Protein AF-A0A7S0M7L4-F1 (afdb_monomer)

InterPro domains:
  IPR027417 P-loop containing nucleoside triphosphate hydrolase [G3DSA:3.40.50.300] (78-126)
  IPR027417 P-loop containing nucleoside triphosphate hydrolase [SSF52540] (80-126)
  IPR036640 ABC transporter type 1, transmembrane domain superfamily [G3DSA:1.20.1560.10] (18-77)
  IPR036640 ABC transporter type 1, transmembrane domain superfamily [SSF90123] (4-76)
  IPR039421 Type 1 protein exporter [PTHR24222] (5-126)

Foldseek 3Di:
DDCAQVNQQVVQPADPVPRGGDDNVNSVVVVVVVVVVVVVVVVCVVVVVVVVVVVVVVVVVVCVVPDDDPDDPPDPPDDDDDDDQQKDWDFQDWDDDPVCNVDIPDGTDTDTDGRPDDDDDDDDDD

Solvent-accessible surface area (backbone atoms only — not comparable to full-atom values): 8087 Å² total; per-residue (Å²): 134,88,89,55,62,69,53,36,42,77,70,57,38,67,30,86,90,78,75,41,60,42,48,75,65,56,46,53,49,52,51,52,52,52,51,52,51,55,52,52,59,64,67,44,52,65,58,55,52,53,52,52,52,50,54,60,59,47,46,61,55,51,52,61,74,69,50,81,63,96,73,59,93,80,58,79,86,59,87,79,80,85,84,79,82,60,64,46,76,45,71,63,40,66,42,49,52,85,94,43,66,85,53,69,77,35,85,53,45,68,48,79,41,57,51,97,63,86,84,85,90,82,77,77,95,126

pLDDT: mean 91.27, std 6.32, range [47.81, 97.12]

Sequence (126 aa):
KGRFGSWLIIEGVQNPTTGKAYTGGDVVMVFFAVVMASFQVGQVSPAIMAFNRGRVSARRILEVVRRPPLIDARDPDGARPGAARGDVEVRGVRFAYPARAEDVVLDGLDLDVPAGRTLALVGSSG

Radius of gyration: 38.22 Å; Cα contacts (8 Å, |Δi|>4): 77; chains: 1; bounding box: 64×38×94 Å

Nearest PDB structures (foldseek):
  6ujt-assembly1_A  TM=9.003E-01  e=2.063E-04  Mus musculus
  6ujw-assembly1_A  TM=8.999E-01  e=3.089E-04  Mus musculus
  7y48-assembly1_B  TM=6.191E-01  e=2.034E-03  Homo sapiens
  4ayw-assembly1_A-2  TM=6.476E-01  e=2.454E-02  Homo sapiens
  7y49-assembly1_A  TM=6.077E-01  e=1.532E-02  Homo sapiens

Structure (mmCIF, N/CA/C/O backbone):
data_AF-A0A7S0M7L4-F1
#
_entry.id   AF-A0A7S0M7L4-F1
#
loop_
_atom_site.group_PDB
_atom_site.id
_atom_site.type_symbol
_atom_site.label_atom_id
_atom_site.label_alt_id
_atom_site.label_comp_id
_atom_site.label_asym_id
_atom_site.label_entity_id
_atom_site.label_seq_id
_atom_site.pdbx_PDB_ins_code
_atom_site.Cartn_x
_atom_site.Cartn_y
_atom_site.Cartn_z
_atom_site.occupancy
_atom_site.B_iso_or_equiv
_atom_site.auth_seq_id
_atom_site.auth_comp_id
_atom_site.auth_asym_id
_atom_site.auth_atom_id
_atom_site.pdbx_PDB_model_num
ATOM 1 N N . LYS A 1 1 ? 21.313 -14.199 -53.549 1.00 47.81 1 LYS A N 1
ATOM 2 C CA . LYS A 1 1 ? 22.753 -13.944 -53.282 1.00 47.81 1 LYS A CA 1
ATOM 3 C C . LYS A 1 1 ? 22.871 -12.548 -52.680 1.00 47.81 1 LYS A C 1
ATOM 5 O O . LYS A 1 1 ? 22.359 -11.621 -53.291 1.00 47.81 1 LYS A O 1
ATOM 10 N N . GLY A 1 2 ? 23.408 -12.420 -51.464 1.00 63.59 2 GLY A N 1
ATOM 11 C CA . GLY A 1 2 ? 23.437 -11.146 -50.732 1.00 63.59 2 GLY A CA 1
ATOM 12 C C . GLY A 1 2 ? 24.384 -10.132 -51.376 1.00 63.59 2 GLY A C 1
ATOM 13 O O . GLY A 1 2 ? 25.510 -10.478 -51.715 1.00 63.59 2 GLY A O 1
ATOM 14 N N . ARG A 1 3 ? 23.905 -8.901 -51.561 1.00 82.31 3 ARG A N 1
ATOM 15 C CA . ARG A 1 3 ? 24.633 -7.759 -52.130 1.00 82.31 3 ARG A CA 1
ATOM 16 C C . ARG A 1 3 ? 25.192 -6.899 -50.992 1.00 82.31 3 ARG A C 1
ATOM 18 O O . ARG A 1 3 ? 24.572 -5.914 -50.609 1.00 82.31 3 ARG A O 1
ATOM 25 N N . PHE A 1 4 ? 26.314 -7.310 -50.400 1.00 82.31 4 PHE A N 1
ATOM 26 C CA . PHE A 1 4 ? 26.909 -6.652 -49.226 1.00 82.31 4 PHE A CA 1
ATOM 27 C C . PHE A 1 4 ? 28.444 -6.699 -49.266 1.00 82.31 4 PHE A C 1
ATOM 29 O O . PHE A 1 4 ? 29.032 -7.471 -50.025 1.00 82.31 4 PHE A O 1
ATOM 36 N N . GLY A 1 5 ? 29.097 -5.904 -48.414 1.00 84.00 5 GLY A N 1
ATOM 37 C CA . GLY A 1 5 ? 30.547 -5.951 -48.214 1.00 84.00 5 GLY A CA 1
ATOM 38 C C . GLY A 1 5 ? 31.342 -5.540 -49.455 1.00 84.00 5 GLY A C 1
ATOM 39 O O . GLY A 1 5 ? 31.073 -4.496 -50.042 1.00 84.00 5 GLY A O 1
ATOM 40 N N . SER A 1 6 ? 32.308 -6.367 -49.869 1.00 84.06 6 SER A N 1
ATOM 41 C CA . SER A 1 6 ? 33.179 -6.099 -51.027 1.00 84.06 6 SER A CA 1
ATOM 42 C C . SER A 1 6 ? 32.416 -5.907 -52.339 1.00 84.06 6 SER A C 1
ATOM 44 O O . SER A 1 6 ? 32.875 -5.165 -53.204 1.00 84.06 6 SER A O 1
ATOM 46 N N . TRP A 1 7 ? 31.226 -6.500 -52.471 1.00 89.50 7 TRP A N 1
ATOM 47 C CA . TRP A 1 7 ? 30.363 -6.303 -53.635 1.00 89.50 7 TRP A CA 1
ATOM 48 C C . TRP A 1 7 ? 29.977 -4.826 -53.831 1.00 89.50 7 TRP A C 1
ATOM 50 O O . TRP A 1 7 ? 29.972 -4.345 -54.957 1.00 89.50 7 TRP A O 1
ATOM 60 N N . LEU A 1 8 ? 29.739 -4.080 -52.743 1.00 87.44 8 LEU A N 1
ATOM 61 C CA . LEU A 1 8 ? 29.386 -2.652 -52.805 1.00 87.44 8 LEU A CA 1
ATOM 62 C C . LEU A 1 8 ? 30.534 -1.786 -53.337 1.00 87.44 8 LEU A C 1
ATOM 64 O O . LEU A 1 8 ? 30.291 -0.752 -53.952 1.00 87.44 8 LEU A O 1
ATOM 68 N N . ILE A 1 9 ? 31.772 -2.226 -53.104 1.00 87.88 9 ILE A N 1
ATOM 69 C CA . ILE A 1 9 ? 32.983 -1.548 -53.567 1.00 87.88 9 ILE A CA 1
ATOM 70 C C . ILE A 1 9 ? 33.193 -1.828 -55.060 1.00 87.88 9 ILE A C 1
ATOM 72 O O . ILE A 1 9 ? 33.434 -0.902 -55.827 1.00 87.88 9 ILE A O 1
ATOM 76 N N . ILE A 1 10 ? 33.069 -3.095 -55.477 1.00 86.88 10 ILE A N 1
ATOM 77 C CA . ILE A 1 10 ? 33.280 -3.521 -56.874 1.00 86.88 10 ILE A CA 1
ATOM 78 C C . ILE A 1 10 ? 32.256 -2.871 -57.814 1.00 86.88 10 ILE A C 1
ATOM 80 O O . ILE A 1 10 ? 32.607 -2.458 -58.913 1.00 86.88 10 ILE A O 1
ATOM 84 N N . GLU A 1 11 ? 31.009 -2.737 -57.369 1.00 88.06 11 GLU A N 1
ATOM 85 C CA . GLU A 1 11 ? 29.920 -2.145 -58.158 1.00 88.06 11 GLU A CA 1
ATOM 86 C C . GLU A 1 11 ? 29.865 -0.612 -58.061 1.00 88.06 11 GLU A C 1
ATOM 88 O O . GLU A 1 11 ? 28.936 0.009 -58.574 1.00 88.06 11 GLU A O 1
ATOM 93 N N . GLY A 1 12 ? 30.829 0.018 -57.376 1.00 84.12 12 GLY A N 1
ATOM 94 C CA . GLY A 1 12 ? 30.897 1.475 -57.248 1.00 84.12 12 GLY A CA 1
ATOM 95 C C . GLY A 1 12 ? 29.667 2.092 -56.581 1.00 84.12 12 GLY A C 1
ATOM 96 O O . GLY A 1 12 ? 29.315 3.236 -56.870 1.00 84.12 12 GLY A O 1
ATOM 97 N N . VAL A 1 13 ? 28.990 1.343 -55.704 1.00 88.75 13 VAL A N 1
ATOM 98 C CA . VAL A 1 13 ? 27.765 1.808 -55.049 1.00 88.75 13 VAL A CA 1
ATOM 99 C C . VAL A 1 13 ? 28.097 3.015 -54.173 1.00 88.75 13 VAL A C 1
ATOM 101 O O . VAL A 1 13 ? 29.099 3.033 -53.454 1.00 88.75 13 VAL A O 1
ATOM 104 N N . GLN A 1 14 ? 27.251 4.039 -54.223 1.00 89.31 14 GLN A N 1
ATOM 105 C CA . GLN A 1 14 ? 27.426 5.246 -53.427 1.00 89.31 14 GLN A CA 1
ATOM 106 C C . GLN A 1 14 ? 26.988 5.002 -51.978 1.00 89.31 14 GLN A C 1
ATOM 108 O O . GLN A 1 14 ? 25.893 4.505 -51.719 1.00 89.31 14 GLN A O 1
ATOM 113 N N . ASN A 1 15 ? 27.845 5.363 -51.028 1.00 87.75 15 ASN A N 1
ATOM 114 C CA . ASN A 1 15 ? 27.548 5.351 -49.606 1.00 87.75 15 ASN A CA 1
ATOM 115 C C . ASN A 1 15 ? 26.605 6.525 -49.280 1.00 87.75 15 ASN A C 1
ATOM 117 O O . ASN A 1 15 ? 27.008 7.685 -49.421 1.00 87.75 15 ASN A O 1
ATOM 121 N N . PRO A 1 16 ? 25.368 6.262 -48.821 1.00 86.50 16 PRO A N 1
ATOM 122 C CA . PRO A 1 16 ? 24.383 7.306 -48.551 1.00 86.50 16 PRO A CA 1
ATOM 123 C C . PRO A 1 16 ? 24.766 8.194 -47.360 1.00 86.50 16 PRO A C 1
ATOM 125 O O . PRO A 1 16 ? 24.286 9.317 -47.262 1.00 86.50 16 PRO A O 1
ATOM 128 N N . THR A 1 17 ? 25.643 7.723 -46.470 1.00 85.94 17 THR A N 1
ATOM 129 C CA . THR A 1 17 ? 26.082 8.475 -45.287 1.00 85.94 17 THR A CA 1
ATOM 130 C C . THR A 1 17 ? 27.161 9.503 -45.625 1.00 85.94 17 THR A C 1
ATOM 132 O O . THR A 1 17 ? 27.200 10.574 -45.028 1.00 85.94 17 THR A O 1
ATOM 135 N N . THR A 1 18 ? 28.054 9.191 -46.569 1.00 84.88 18 THR A N 1
ATOM 136 C CA . THR A 1 18 ? 29.205 10.049 -46.915 1.00 84.88 18 THR A CA 1
ATOM 137 C C . THR A 1 18 ? 29.077 10.723 -48.280 1.00 84.88 18 THR A C 1
ATOM 139 O O . THR A 1 18 ? 29.871 11.607 -48.601 1.00 84.88 18 THR A O 1
ATOM 142 N N . GLY A 1 19 ? 28.110 10.307 -49.105 1.00 87.38 19 GLY A N 1
ATOM 143 C CA . GLY A 1 19 ? 27.907 10.807 -50.466 1.00 87.38 19 GLY A CA 1
ATOM 144 C C . GLY A 1 19 ? 28.999 10.392 -51.461 1.00 87.38 19 GLY A C 1
ATOM 145 O O . GLY A 1 19 ? 29.007 10.879 -52.589 1.00 87.38 19 GLY A O 1
ATOM 146 N N . LYS A 1 20 ? 29.923 9.503 -51.079 1.00 88.50 20 LYS A N 1
ATOM 147 C CA . LYS A 1 20 ? 31.032 8.999 -51.915 1.00 88.50 20 LYS A CA 1
ATOM 148 C C . LYS A 1 20 ? 30.875 7.497 -52.160 1.00 88.50 20 LYS A C 1
ATOM 150 O O . LYS A 1 20 ? 30.101 6.856 -51.462 1.00 88.50 20 LYS A O 1
ATOM 155 N N . ALA A 1 21 ? 31.576 6.921 -53.137 1.00 89.56 21 ALA A N 1
ATOM 156 C CA . ALA A 1 21 ? 31.560 5.468 -53.352 1.00 89.56 21 ALA A CA 1
ATOM 157 C C . ALA A 1 21 ? 32.047 4.711 -52.100 1.00 89.56 21 ALA A C 1
ATOM 159 O O . ALA A 1 21 ? 32.926 5.206 -51.390 1.00 89.56 21 ALA A O 1
ATOM 160 N N . TYR A 1 22 ? 31.486 3.528 -51.831 1.00 90.31 22 TYR A N 1
ATOM 161 C CA . TYR A 1 22 ? 31.913 2.693 -50.706 1.00 90.31 22 TYR A CA 1
ATOM 162 C C . TYR A 1 22 ? 33.397 2.332 -50.806 1.00 90.31 22 TYR A C 1
ATOM 164 O O . TYR A 1 22 ? 33.879 1.853 -51.832 1.00 90.31 22 TYR A O 1
ATOM 172 N N . THR A 1 23 ? 34.112 2.509 -49.700 1.00 91.12 23 THR A N 1
ATOM 173 C CA . THR A 1 23 ? 35.519 2.134 -49.552 1.00 91.12 23 THR A CA 1
ATOM 174 C C . THR A 1 23 ? 35.674 0.883 -48.686 1.00 91.12 23 THR A C 1
ATOM 176 O O . THR A 1 23 ? 34.764 0.483 -47.957 1.00 91.12 23 THR A O 1
ATOM 179 N N . GLY A 1 24 ? 36.863 0.271 -48.709 1.00 88.44 24 GLY A N 1
ATOM 180 C CA . GLY A 1 24 ? 37.192 -0.830 -47.793 1.00 88.44 24 GLY A CA 1
ATOM 181 C C . GLY A 1 24 ? 37.058 -0.434 -46.317 1.00 88.44 24 GLY A C 1
ATOM 182 O O . GLY A 1 24 ? 36.599 -1.237 -45.506 1.00 88.44 24 GLY A O 1
ATOM 183 N N . GLY A 1 25 ? 37.377 0.823 -45.986 1.00 89.94 25 GLY A N 1
ATOM 184 C CA . GLY A 1 25 ? 37.214 1.367 -44.637 1.00 89.94 25 GLY A CA 1
ATOM 185 C C . GLY A 1 25 ? 35.753 1.408 -44.189 1.00 89.94 25 GLY A C 1
ATOM 186 O O . GLY A 1 25 ? 35.458 1.017 -43.063 1.00 89.94 25 GLY A O 1
ATOM 187 N N . ASP A 1 26 ? 34.832 1.787 -45.081 1.00 90.25 26 ASP A N 1
ATOM 188 C CA . ASP A 1 26 ? 33.396 1.823 -44.775 1.00 90.25 26 ASP A CA 1
ATOM 189 C C . ASP A 1 26 ? 32.854 0.431 -44.430 1.00 90.25 26 ASP A C 1
ATOM 191 O O . ASP A 1 26 ? 32.100 0.269 -43.472 1.00 90.25 26 ASP A O 1
ATOM 195 N N . VAL A 1 27 ? 33.265 -0.595 -45.182 1.00 90.38 27 VAL A N 1
ATOM 196 C CA . VAL A 1 27 ? 32.828 -1.980 -44.947 1.00 90.38 27 VAL A CA 1
ATOM 197 C C . VAL A 1 27 ? 33.344 -2.502 -43.605 1.00 90.38 27 VAL A C 1
ATOM 199 O O . VAL A 1 27 ? 32.582 -3.102 -42.845 1.00 90.38 27 VAL A O 1
ATOM 202 N N . VAL A 1 28 ? 34.616 -2.244 -43.286 1.00 91.56 28 VAL A N 1
ATOM 203 C CA . VAL A 1 28 ? 35.221 -2.637 -42.003 1.00 91.56 28 VAL A CA 1
ATOM 204 C C . VAL A 1 28 ? 34.558 -1.901 -40.837 1.00 91.56 28 VAL A C 1
ATOM 206 O O . VAL A 1 28 ? 34.234 -2.520 -39.823 1.00 91.56 28 VAL A O 1
ATOM 209 N N . MET A 1 29 ? 34.287 -0.604 -40.992 1.00 91.44 29 MET A N 1
ATOM 210 C CA . MET A 1 29 ? 33.587 0.198 -39.991 1.00 91.44 29 MET A CA 1
ATOM 211 C C . MET A 1 29 ? 32.185 -0.351 -39.711 1.00 91.44 29 MET A C 1
ATOM 213 O O . MET A 1 29 ? 31.838 -0.554 -38.550 1.00 91.44 29 MET A O 1
ATOM 217 N N . VAL A 1 30 ? 31.386 -0.625 -40.750 1.00 91.38 30 VAL A N 1
ATOM 218 C CA . VAL A 1 30 ? 30.032 -1.183 -40.593 1.00 91.38 30 VAL A CA 1
ATOM 219 C C . VAL A 1 30 ? 30.083 -2.548 -39.909 1.00 91.38 30 VAL A C 1
ATOM 221 O O . VAL A 1 30 ? 29.288 -2.805 -39.007 1.00 91.38 30 VAL A O 1
ATOM 224 N N . PHE A 1 31 ? 31.039 -3.403 -40.281 1.00 91.50 31 PHE A N 1
ATOM 225 C CA . PHE A 1 31 ? 31.227 -4.699 -39.635 1.00 91.50 31 PHE A CA 1
ATOM 226 C C . PHE A 1 31 ? 31.479 -4.553 -38.128 1.00 91.50 31 PHE A C 1
ATOM 228 O O . PHE A 1 31 ? 30.745 -5.129 -37.322 1.00 91.50 31 PHE A O 1
ATOM 235 N N . PHE A 1 32 ? 32.460 -3.736 -37.731 1.00 93.62 32 PHE A N 1
ATOM 236 C CA . PHE A 1 32 ? 32.759 -3.525 -36.314 1.00 93.62 32 PHE A CA 1
ATOM 237 C C . PHE A 1 32 ? 31.622 -2.823 -35.573 1.00 93.62 32 PHE A C 1
ATOM 239 O O . PHE A 1 32 ? 31.333 -3.194 -34.438 1.00 93.62 32 PHE A O 1
ATOM 246 N N . ALA A 1 33 ? 30.933 -1.869 -36.202 1.00 93.12 33 ALA A N 1
ATOM 247 C CA . ALA A 1 33 ? 29.774 -1.211 -35.608 1.00 93.12 33 ALA A CA 1
ATOM 248 C C . ALA A 1 33 ? 28.667 -2.220 -35.261 1.00 93.12 33 ALA A C 1
ATOM 250 O O . ALA A 1 33 ? 28.137 -2.190 -34.151 1.00 93.12 33 ALA A O 1
ATOM 251 N N . VAL A 1 34 ? 28.362 -3.156 -36.167 1.00 93.69 34 VAL A N 1
ATOM 252 C CA . VAL A 1 34 ? 27.355 -4.204 -35.932 1.00 93.69 34 VAL A CA 1
ATOM 253 C C . VAL A 1 34 ? 27.800 -5.179 -34.838 1.00 93.69 34 VAL A C 1
ATOM 255 O O . VAL A 1 34 ? 26.999 -5.518 -33.963 1.00 93.69 34 VAL A O 1
ATOM 258 N N . VAL A 1 35 ? 29.067 -5.607 -34.837 1.00 94.62 35 VAL A N 1
ATOM 259 C CA . VAL A 1 35 ? 29.613 -6.510 -33.805 1.00 94.62 35 VAL A CA 1
ATOM 260 C C . VAL A 1 35 ? 29.580 -5.851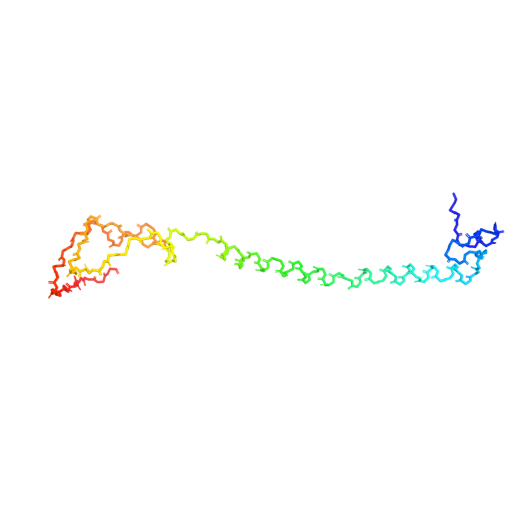 -32.424 1.00 94.62 35 VAL A C 1
ATOM 262 O O . VAL A 1 35 ? 29.077 -6.446 -31.470 1.00 94.62 35 VAL A O 1
ATOM 265 N N . MET A 1 36 ? 30.045 -4.605 -32.322 1.00 94.31 36 MET A N 1
ATOM 266 C CA . MET A 1 36 ? 30.045 -3.844 -31.071 1.00 94.31 36 MET A CA 1
ATOM 267 C C . MET A 1 36 ? 28.621 -3.599 -30.568 1.00 94.31 36 MET A C 1
ATOM 269 O O . MET A 1 36 ? 28.344 -3.830 -29.394 1.00 94.31 36 MET A O 1
ATOM 273 N N . ALA A 1 37 ? 27.690 -3.208 -31.446 1.00 93.69 37 ALA A N 1
ATOM 274 C CA . ALA A 1 37 ? 26.284 -3.048 -31.081 1.00 93.69 37 ALA A CA 1
ATOM 275 C C . ALA A 1 37 ? 25.687 -4.358 -30.540 1.00 93.69 37 ALA A C 1
ATOM 277 O O . ALA A 1 37 ? 25.052 -4.357 -29.487 1.00 93.69 37 ALA A O 1
ATOM 278 N N . SER A 1 38 ? 25.954 -5.483 -31.210 1.00 92.00 38 SER A N 1
ATOM 279 C CA . SER A 1 38 ? 25.479 -6.808 -30.787 1.00 92.00 38 SER A CA 1
ATOM 280 C C . SER A 1 38 ? 26.007 -7.190 -29.402 1.00 92.00 38 SER A C 1
ATOM 282 O O . SER A 1 38 ? 25.256 -7.699 -28.569 1.00 92.00 38 SER A O 1
ATOM 284 N N . PHE A 1 39 ? 27.278 -6.889 -29.122 1.00 90.56 39 PHE A N 1
ATOM 285 C CA . PHE A 1 39 ? 27.879 -7.126 -27.812 1.00 90.56 39 PHE A CA 1
ATOM 286 C C . PHE A 1 39 ? 27.194 -6.303 -26.709 1.00 90.56 39 PHE A C 1
ATOM 288 O O . PHE A 1 39 ? 26.846 -6.844 -25.658 1.00 90.56 39 PHE A O 1
ATOM 295 N N . GLN A 1 40 ? 26.909 -5.022 -26.968 1.00 91.38 40 GLN A N 1
ATOM 296 C CA . GLN A 1 40 ? 26.229 -4.150 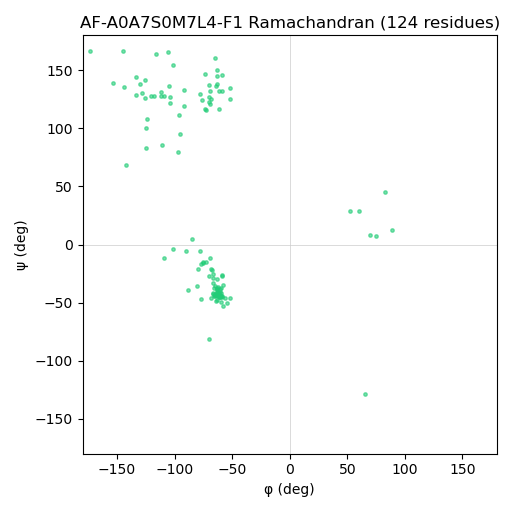-26.003 1.00 91.38 40 GLN A CA 1
ATOM 297 C C . GLN A 1 40 ? 24.798 -4.600 -25.694 1.00 91.38 40 GLN A C 1
ATOM 299 O O . GLN A 1 40 ? 24.375 -4.515 -24.540 1.00 91.38 40 GLN A O 1
ATOM 304 N N . VAL A 1 41 ? 24.064 -5.129 -26.681 1.00 89.06 41 VAL A N 1
ATOM 305 C CA . VAL A 1 41 ? 22.730 -5.706 -26.435 1.00 89.06 41 VAL A CA 1
ATOM 306 C C . VAL A 1 41 ? 22.818 -6.866 -25.439 1.00 89.06 41 VAL A C 1
ATOM 308 O O . VAL A 1 41 ? 22.009 -6.939 -24.512 1.00 89.06 41 VAL A O 1
ATOM 311 N N . GLY A 1 42 ? 23.834 -7.727 -25.563 1.00 86.31 42 GLY A N 1
ATOM 312 C CA . GLY A 1 42 ? 24.078 -8.813 -24.608 1.00 86.31 42 GLY A CA 1
ATOM 313 C C . GLY A 1 42 ? 24.350 -8.312 -23.184 1.00 86.31 42 GLY A C 1
ATOM 314 O O . GLY A 1 42 ? 23.836 -8.876 -22.216 1.00 86.31 42 GLY A O 1
ATOM 315 N N . GLN A 1 43 ? 25.086 -7.205 -23.048 1.00 90.25 43 GLN A N 1
ATOM 316 C CA . GLN A 1 43 ? 25.420 -6.613 -21.748 1.00 90.25 43 GLN A CA 1
ATOM 317 C C . GLN A 1 43 ? 24.245 -5.905 -21.052 1.00 90.25 43 GLN A C 1
ATOM 319 O O . GLN A 1 43 ? 24.317 -5.650 -19.852 1.00 90.25 43 GLN A O 1
ATOM 324 N N . VAL A 1 44 ? 23.144 -5.610 -21.753 1.00 92.12 44 VAL A N 1
ATOM 325 C CA . VAL A 1 44 ? 21.963 -4.937 -21.173 1.00 92.12 44 VAL A CA 1
ATOM 326 C C . VAL A 1 44 ? 21.084 -5.877 -20.329 1.00 92.12 44 VAL A C 1
ATOM 328 O O . VAL A 1 44 ? 20.291 -5.419 -19.500 1.00 92.12 44 VAL A O 1
ATOM 331 N N . SER A 1 45 ? 21.244 -7.195 -20.483 1.00 90.88 45 SER A N 1
ATOM 332 C CA . SER A 1 45 ? 20.426 -8.218 -19.811 1.00 90.88 45 SER A CA 1
ATOM 333 C C . SER A 1 45 ? 20.322 -8.056 -18.276 1.00 90.88 45 SER A C 1
ATOM 335 O O . SER A 1 45 ? 19.201 -8.069 -17.750 1.00 90.88 45 SER A O 1
ATOM 337 N N . PRO A 1 46 ? 21.413 -7.802 -17.519 1.00 92.25 46 PRO A N 1
ATOM 338 C CA . PRO A 1 46 ? 21.333 -7.603 -16.070 1.00 92.25 46 PRO A CA 1
ATOM 339 C C . PRO A 1 46 ? 20.486 -6.391 -15.661 1.00 92.25 46 PRO A C 1
ATOM 341 O O . PRO A 1 46 ? 19.747 -6.467 -14.678 1.00 92.25 46 PRO A O 1
ATOM 344 N N . ALA A 1 47 ? 20.541 -5.294 -16.425 1.00 92.69 47 ALA A N 1
ATOM 345 C CA . ALA A 1 47 ? 19.750 -4.094 -16.155 1.00 92.69 47 ALA A CA 1
ATOM 346 C C . ALA A 1 47 ? 18.248 -4.357 -16.350 1.00 92.69 47 ALA A C 1
ATOM 348 O O . ALA A 1 47 ? 17.435 -3.974 -15.506 1.00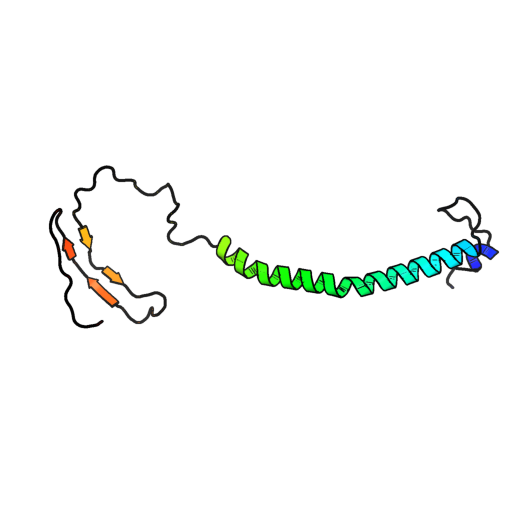 92.69 47 ALA A O 1
ATOM 349 N N . ILE A 1 48 ? 17.881 -5.092 -17.408 1.00 93.81 48 ILE A N 1
ATOM 350 C CA . ILE A 1 48 ? 16.495 -5.527 -17.644 1.00 93.81 48 ILE A CA 1
ATOM 351 C C . ILE A 1 48 ? 16.003 -6.397 -16.481 1.00 93.81 48 ILE A C 1
ATOM 353 O O . ILE A 1 48 ? 14.899 -6.192 -15.969 1.00 93.81 48 ILE A O 1
ATOM 357 N N . MET A 1 49 ? 16.821 -7.351 -16.024 1.00 94.44 49 MET A N 1
ATOM 358 C CA . MET A 1 49 ? 16.463 -8.194 -14.880 1.00 94.44 49 MET A CA 1
ATOM 359 C C . MET A 1 49 ? 16.263 -7.378 -13.600 1.00 94.44 49 MET A C 1
ATOM 361 O O . MET A 1 49 ? 15.284 -7.601 -12.884 1.00 94.44 49 MET A O 1
ATOM 365 N N . ALA A 1 50 ? 17.154 -6.426 -13.312 1.00 95.69 50 ALA A N 1
ATOM 366 C CA . ALA A 1 50 ? 17.045 -5.559 -12.141 1.00 95.69 50 ALA A CA 1
ATOM 367 C C . ALA A 1 50 ? 15.755 -4.725 -12.172 1.00 95.69 50 ALA A C 1
ATOM 369 O O . ALA A 1 50 ? 15.021 -4.683 -11.184 1.00 95.69 50 ALA A O 1
ATOM 370 N N . PHE A 1 51 ? 15.426 -4.141 -13.326 1.00 96.06 51 PHE A N 1
ATOM 371 C CA . PHE A 1 51 ? 14.193 -3.381 -13.514 1.00 96.06 51 PHE A CA 1
ATOM 372 C C . PHE A 1 51 ? 12.939 -4.238 -13.296 1.00 96.06 51 PHE A C 1
ATOM 374 O O . PHE A 1 51 ? 12.023 -3.841 -12.574 1.00 96.06 51 PHE A O 1
ATOM 381 N N . ASN A 1 52 ? 12.910 -5.449 -13.858 1.00 96.00 52 ASN A N 1
ATOM 382 C CA . ASN A 1 52 ? 11.786 -6.367 -13.678 1.00 96.00 52 ASN A CA 1
ATOM 383 C C . ASN A 1 52 ? 11.604 -6.783 -12.213 1.00 96.00 52 ASN A C 1
ATOM 385 O O . ASN A 1 52 ? 10.477 -6.786 -11.717 1.00 96.00 52 ASN A O 1
ATOM 389 N N . ARG A 1 53 ? 12.696 -7.063 -11.489 1.00 94.94 53 ARG A N 1
ATOM 390 C CA . AR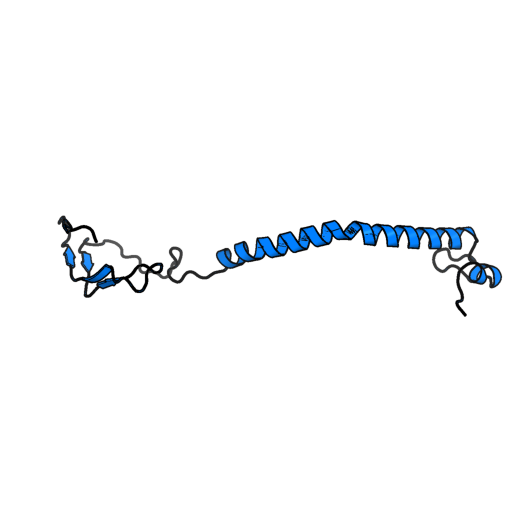G A 1 53 ? 12.641 -7.323 -10.039 1.00 94.94 53 ARG A CA 1
ATOM 391 C C . ARG A 1 53 ? 12.087 -6.118 -9.281 1.00 94.94 53 ARG A C 1
ATOM 393 O O . ARG A 1 53 ? 11.201 -6.286 -8.448 1.00 94.94 53 ARG A O 1
ATOM 400 N N . GLY A 1 54 ? 12.539 -4.911 -9.624 1.00 96.56 54 GLY A N 1
ATOM 401 C CA . GLY A 1 54 ? 12.018 -3.665 -9.060 1.00 96.56 54 GLY A CA 1
ATOM 402 C C . GLY A 1 54 ? 10.506 -3.524 -9.248 1.00 96.56 54 GLY A C 1
ATOM 403 O O . GLY A 1 54 ? 9.793 -3.243 -8.287 1.00 96.56 54 GLY A O 1
ATOM 404 N N . ARG A 1 55 ? 9.992 -3.808 -10.452 1.00 96.19 55 ARG A N 1
ATOM 405 C CA . ARG A 1 55 ? 8.547 -3.781 -10.742 1.00 96.19 55 ARG A CA 1
ATOM 406 C C . ARG A 1 55 ? 7.752 -4.757 -9.879 1.00 96.19 55 ARG A C 1
ATOM 408 O O . ARG A 1 55 ? 6.694 -4.390 -9.373 1.00 96.19 55 ARG A O 1
ATOM 415 N N . VAL A 1 56 ? 8.246 -5.983 -9.708 1.00 94.31 56 VAL A N 1
ATOM 416 C CA . VAL A 1 56 ? 7.573 -7.003 -8.887 1.00 94.31 56 VAL A CA 1
ATOM 417 C C . VAL A 1 56 ? 7.537 -6.583 -7.418 1.00 94.31 56 VAL A C 1
ATOM 419 O O . VAL A 1 56 ? 6.485 -6.676 -6.788 1.00 94.31 56 VAL A O 1
ATOM 422 N N . SER A 1 57 ? 8.641 -6.063 -6.882 1.00 94.88 57 SER A N 1
ATOM 423 C CA . SER A 1 57 ? 8.693 -5.572 -5.500 1.00 94.88 57 SER A CA 1
ATOM 424 C C . SER A 1 57 ? 7.783 -4.361 -5.283 1.00 94.88 57 SER A C 1
ATOM 426 O O . SER A 1 57 ? 7.027 -4.316 -4.313 1.00 94.88 57 SER A O 1
ATOM 428 N N . ALA A 1 58 ? 7.797 -3.403 -6.215 1.00 96.62 58 ALA A N 1
ATOM 429 C CA . ALA A 1 58 ? 6.963 -2.207 -6.146 1.00 96.62 58 ALA A CA 1
ATOM 430 C C . ALA A 1 58 ? 5.464 -2.530 -6.204 1.00 96.62 58 ALA A C 1
ATOM 432 O O . ALA A 1 58 ? 4.664 -1.811 -5.609 1.00 96.62 58 ALA A O 1
ATOM 433 N N . ARG A 1 59 ? 5.073 -3.621 -6.877 1.00 95.75 59 ARG A N 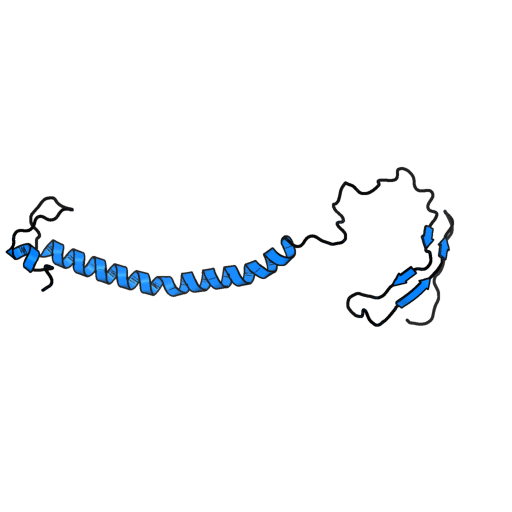1
ATOM 434 C CA . ARG A 1 59 ? 3.670 -4.027 -7.008 1.00 95.75 59 ARG A CA 1
ATOM 435 C C . ARG A 1 59 ? 2.976 -4.164 -5.651 1.00 95.75 59 AR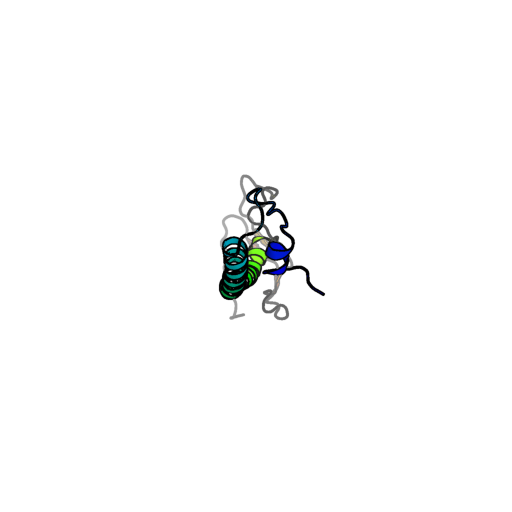G A C 1
ATOM 437 O O . ARG A 1 59 ? 1.934 -3.550 -5.465 1.00 95.75 59 ARG A O 1
ATOM 444 N N . ARG A 1 60 ? 3.567 -4.892 -4.698 1.00 92.62 60 ARG A N 1
ATOM 445 C CA . ARG A 1 60 ? 2.968 -5.103 -3.362 1.00 92.62 60 ARG A CA 1
ATOM 446 C C . ARG A 1 60 ? 2.816 -3.798 -2.582 1.00 92.62 60 ARG A C 1
ATOM 448 O O . ARG A 1 60 ? 1.812 -3.582 -1.916 1.00 92.62 60 ARG A O 1
ATOM 455 N N . ILE A 1 61 ? 3.809 -2.917 -2.690 1.00 96.00 61 ILE A N 1
ATOM 456 C CA . ILE A 1 61 ? 3.779 -1.600 -2.043 1.00 96.00 61 ILE A CA 1
ATOM 457 C C . ILE A 1 61 ? 2.634 -0.768 -2.627 1.00 96.00 61 ILE A C 1
ATOM 459 O O . ILE A 1 61 ? 1.822 -0.217 -1.889 1.00 96.00 61 ILE A O 1
ATOM 463 N N . LEU A 1 62 ? 2.536 -0.716 -3.957 1.00 96.12 62 LEU A N 1
ATOM 464 C CA . LEU A 1 62 ? 1.493 0.037 -4.647 1.00 96.12 62 LEU A CA 1
ATOM 465 C C . LEU A 1 62 ? 0.096 -0.544 -4.414 1.00 96.12 62 LEU A C 1
ATOM 467 O O . LEU A 1 62 ? -0.855 0.228 -4.348 1.00 96.12 62 LEU A O 1
ATOM 471 N N . GLU A 1 63 ? -0.037 -1.862 -4.262 1.00 95.69 63 GLU A N 1
ATOM 472 C CA . GLU A 1 63 ? -1.299 -2.514 -3.889 1.00 95.69 63 GLU A CA 1
ATOM 473 C C . GLU A 1 63 ? -1.795 -2.025 -2.521 1.00 95.69 63 GLU A C 1
ATOM 475 O O . GLU A 1 63 ? -2.965 -1.677 -2.396 1.00 95.69 63 GLU A O 1
ATOM 480 N N . VAL A 1 64 ? -0.916 -1.908 -1.519 1.00 94.50 64 VAL A N 1
ATOM 481 C CA . VAL A 1 64 ? -1.287 -1.372 -0.196 1.00 94.50 64 VAL A CA 1
ATOM 482 C C . VAL A 1 64 ? -1.619 0.117 -0.266 1.00 94.50 64 VAL A C 1
ATOM 484 O O . VAL A 1 64 ? -2.635 0.538 0.278 1.00 94.50 64 VAL A O 1
ATOM 487 N N . VAL A 1 65 ? -0.792 0.912 -0.953 1.00 93.62 65 VAL A N 1
ATOM 488 C CA . VAL A 1 65 ? -0.978 2.371 -1.062 1.00 93.62 65 VAL A CA 1
ATOM 489 C C . VAL A 1 65 ? -2.279 2.729 -1.780 1.00 93.62 65 VAL A C 1
ATOM 491 O O . VAL A 1 65 ? -2.926 3.707 -1.423 1.00 93.62 65 VAL A O 1
ATOM 494 N N . ARG A 1 66 ? -2.659 1.957 -2.803 1.00 93.38 66 ARG A N 1
ATOM 495 C CA . ARG A 1 66 ? -3.855 2.222 -3.617 1.00 93.38 66 ARG A CA 1
ATOM 496 C C . ARG A 1 66 ? -5.118 1.556 -3.081 1.00 93.38 66 ARG A C 1
ATOM 498 O O . ARG A 1 66 ? -6.185 1.780 -3.647 1.00 93.38 66 ARG A O 1
ATOM 505 N N . ARG A 1 67 ? -5.023 0.724 -2.040 1.00 94.25 67 ARG A N 1
ATOM 506 C CA . ARG A 1 67 ? -6.186 0.045 -1.466 1.00 94.25 67 ARG A CA 1
ATOM 507 C C . ARG A 1 67 ? -7.087 1.069 -0.759 1.00 94.25 67 ARG A C 1
ATOM 509 O O . ARG A 1 67 ? -6.624 1.671 0.210 1.00 94.25 67 ARG A O 1
ATOM 516 N N . PRO A 1 68 ? -8.364 1.216 -1.152 1.00 92.44 68 PRO A N 1
ATOM 517 C CA . PRO A 1 68 ? -9.312 2.009 -0.377 1.00 92.44 68 PRO A CA 1
ATOM 518 C C . PRO A 1 68 ? -9.613 1.292 0.956 1.00 92.44 68 PRO A C 1
ATOM 520 O O . PRO A 1 68 ? -9.953 0.103 0.937 1.00 92.44 68 PRO A O 1
ATOM 523 N N . PRO A 1 69 ? -9.443 1.944 2.122 1.00 92.31 69 PRO A N 1
ATOM 524 C CA . PRO A 1 69 ? -9.820 1.356 3.401 1.00 92.31 69 PRO A CA 1
ATOM 525 C C . PRO A 1 69 ? -11.345 1.359 3.561 1.00 92.31 69 PRO A C 1
ATOM 527 O O . PRO A 1 69 ? -12.026 2.267 3.099 1.00 92.31 69 PRO A O 1
ATOM 530 N N . LEU A 1 70 ? -11.880 0.343 4.243 1.00 91.88 70 LEU A N 1
ATOM 531 C CA . LEU A 1 70 ? -13.320 0.247 4.515 1.00 91.88 70 LEU A CA 1
ATOM 532 C C . LEU A 1 70 ? -13.789 1.301 5.532 1.00 91.88 70 LEU A C 1
ATOM 534 O O . LEU A 1 70 ? -14.942 1.710 5.521 1.00 91.88 70 LEU A O 1
ATOM 538 N N . ILE A 1 71 ? -12.872 1.729 6.403 1.00 92.00 71 ILE A N 1
ATOM 539 C CA . ILE A 1 71 ? -13.045 2.820 7.359 1.00 92.00 71 ILE A CA 1
ATOM 540 C C . ILE A 1 71 ? -11.907 3.805 7.086 1.00 92.00 71 ILE A C 1
ATOM 542 O O . ILE A 1 71 ? -10.745 3.491 7.365 1.00 92.00 71 ILE A O 1
ATOM 546 N N . ASP A 1 72 ? -12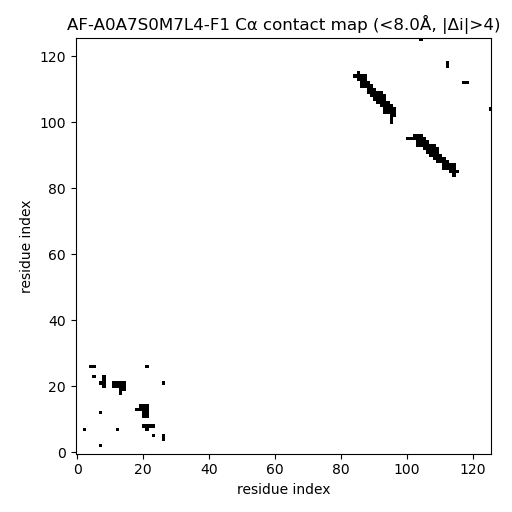.220 4.961 6.502 1.00 91.50 72 ASP A N 1
ATOM 547 C CA . ASP A 1 72 ? -11.234 6.000 6.203 1.00 91.50 72 ASP A CA 1
ATOM 548 C C . ASP A 1 72 ? -11.215 7.063 7.306 1.00 91.50 72 ASP A C 1
ATOM 550 O O . ASP A 1 72 ? -12.142 7.850 7.469 1.00 91.50 72 ASP A O 1
ATOM 554 N N . ALA A 1 73 ? -10.121 7.108 8.066 1.00 89.75 73 ALA A N 1
ATOM 555 C CA . ALA A 1 73 ? -9.929 8.096 9.126 1.00 89.75 73 ALA A CA 1
ATOM 556 C C . ALA A 1 73 ? -9.722 9.531 8.601 1.00 89.75 73 ALA A C 1
ATOM 558 O O . ALA A 1 73 ? -9.699 10.473 9.391 1.00 89.75 73 ALA A O 1
ATOM 559 N N . ARG A 1 74 ? -9.494 9.702 7.294 1.00 88.31 74 ARG A N 1
ATOM 560 C CA . ARG A 1 74 ? -9.259 11.001 6.650 1.00 88.31 74 ARG A CA 1
ATOM 561 C C . ARG A 1 74 ? -10.488 11.537 5.931 1.00 88.31 74 ARG A C 1
ATOM 563 O O . ARG A 1 74 ? -10.415 12.649 5.410 1.00 88.31 74 ARG A O 1
ATOM 570 N N . ASP A 1 75 ? -11.571 10.768 5.899 1.00 90.69 75 ASP A N 1
ATOM 571 C CA . ASP A 1 75 ? -12.814 11.169 5.261 1.00 90.69 75 ASP A CA 1
ATOM 572 C C . ASP A 1 75 ? -13.375 12.436 5.943 1.00 90.69 75 ASP A C 1
ATOM 574 O O . ASP A 1 75 ? -13.669 12.419 7.146 1.00 90.69 75 ASP A O 1
ATOM 578 N N . PRO A 1 76 ? -13.480 13.571 5.223 1.00 89.25 76 PRO A N 1
ATOM 579 C CA . PRO A 1 76 ? -14.011 14.799 5.789 1.00 89.25 76 PRO A CA 1
ATOM 580 C C . PRO A 1 76 ? -15.534 14.779 5.955 1.00 89.25 76 PRO A C 1
ATOM 582 O O . PRO A 1 76 ? -16.030 15.638 6.687 1.00 89.25 76 PRO A O 1
ATOM 585 N N . ASP A 1 77 ? -16.240 13.834 5.325 1.00 90.94 77 ASP A N 1
ATOM 586 C CA . ASP A 1 77 ? -17.704 13.782 5.249 1.00 90.94 77 ASP A CA 1
ATOM 587 C C . ASP A 1 77 ? -18.351 13.250 6.542 1.00 90.94 77 ASP A C 1
ATOM 589 O O . ASP A 1 77 ? -19.573 13.281 6.709 1.00 90.94 77 ASP A O 1
ATOM 593 N N . GLY A 1 78 ? -17.537 12.803 7.505 1.00 87.75 78 GLY A N 1
ATOM 594 C CA . GLY A 1 78 ? -17.996 12.404 8.831 1.00 87.75 78 GLY A CA 1
ATOM 595 C C . GLY A 1 78 ? -18.627 13.555 9.625 1.00 87.75 78 GLY A C 1
ATOM 596 O O . GLY A 1 78 ? -18.184 14.707 9.579 1.00 87.75 78 GLY A O 1
ATOM 597 N N . ALA A 1 79 ? -19.646 13.233 10.426 1.00 89.69 79 ALA A N 1
ATOM 598 C CA . ALA A 1 79 ? -20.268 14.195 11.328 1.00 89.69 79 ALA A CA 1
ATOM 599 C C . ALA A 1 79 ? -19.252 14.729 12.353 1.00 89.69 79 ALA A C 1
ATOM 601 O O . ALA A 1 79 ? -18.548 13.965 13.013 1.00 89.69 79 ALA A O 1
ATOM 602 N N . ARG A 1 80 ? -19.211 16.055 12.520 1.00 88.75 80 ARG A N 1
ATOM 603 C CA . ARG A 1 80 ? -18.364 16.741 13.507 1.00 88.75 80 ARG A CA 1
ATOM 604 C C . ARG A 1 80 ? -19.245 17.351 14.596 1.00 88.75 80 ARG A C 1
ATOM 606 O O . ARG A 1 80 ? -19.644 18.510 14.467 1.00 88.75 80 ARG A O 1
ATOM 613 N N . PRO A 1 81 ? -19.617 16.582 15.634 1.00 87.12 81 PRO A N 1
ATOM 614 C CA . PRO A 1 81 ? -20.410 17.117 16.731 1.00 87.12 81 PRO A CA 1
ATOM 615 C C . PRO A 1 81 ? -19.619 18.211 17.462 1.00 87.12 81 PRO A C 1
ATOM 617 O O . PRO A 1 81 ? -18.419 18.071 17.676 1.00 87.12 81 PRO A O 1
ATOM 620 N N . GLY A 1 82 ? -20.291 19.307 17.825 1.00 87.50 82 GLY A N 1
ATOM 621 C CA . GLY A 1 82 ? -19.670 20.433 18.529 1.00 87.50 82 GLY A CA 1
ATOM 622 C C . GLY A 1 82 ? -19.304 20.074 19.971 1.00 87.50 82 GLY A C 1
ATOM 623 O O . GLY A 1 82 ? -18.162 19.741 20.268 1.00 87.50 82 GLY A O 1
ATOM 624 N N . ALA A 1 83 ? -20.283 20.131 20.874 1.00 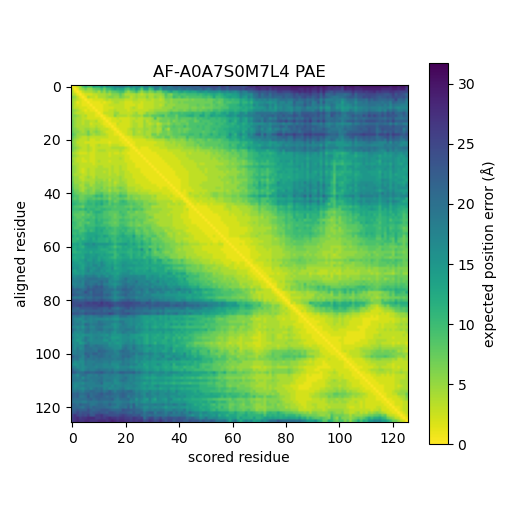88.75 83 ALA A N 1
ATOM 625 C CA . ALA A 1 83 ? -20.121 19.680 22.254 1.00 88.75 83 ALA A CA 1
ATOM 626 C C . ALA A 1 83 ? -20.821 18.328 22.444 1.00 88.75 83 ALA A C 1
ATOM 628 O O . ALA A 1 83 ? -22.025 18.213 22.218 1.00 88.75 83 ALA A O 1
ATOM 629 N N . ALA A 1 84 ? -20.073 17.309 22.871 1.00 89.00 84 ALA A N 1
ATOM 630 C CA . ALA A 1 84 ? -20.628 16.019 23.264 1.00 89.00 84 ALA A CA 1
ATOM 631 C C . ALA A 1 84 ? -20.906 16.013 24.773 1.00 89.00 84 ALA A C 1
ATOM 633 O O . ALA A 1 84 ? -20.043 16.388 25.564 1.00 89.00 84 ALA A O 1
ATOM 634 N N . ARG A 1 85 ? -22.099 15.558 25.179 1.00 92.12 85 ARG A N 1
ATOM 635 C CA . ARG A 1 85 ? -22.464 15.419 26.600 1.00 92.12 85 ARG A CA 1
ATOM 636 C C . ARG A 1 85 ? -21.642 14.338 27.309 1.00 92.12 85 ARG A C 1
ATOM 638 O O . ARG A 1 85 ? -21.432 14.441 28.510 1.00 92.12 85 ARG A O 1
ATOM 645 N N . GLY A 1 86 ? -21.143 13.352 26.559 1.00 92.88 86 GLY A N 1
ATOM 646 C CA . GLY A 1 86 ? -20.328 12.250 27.077 1.00 92.88 86 GLY A CA 1
ATOM 647 C C . GLY A 1 86 ? -21.134 11.036 27.543 1.00 92.88 86 GLY A C 1
ATOM 648 O O . GLY A 1 86 ? -20.572 10.175 28.209 1.00 92.88 86 GLY A O 1
ATOM 649 N N . ASP A 1 87 ? -22.425 10.967 27.210 1.00 95.38 87 ASP A N 1
ATOM 650 C CA . ASP A 1 87 ? -23.216 9.744 27.352 1.00 95.38 87 ASP A CA 1
ATOM 651 C C . ASP A 1 87 ? -22.736 8.717 26.306 1.00 95.38 87 ASP A C 1
ATOM 653 O O . ASP A 1 87 ? -22.642 9.041 25.118 1.00 95.38 87 ASP A O 1
ATOM 657 N N . VAL A 1 88 ? -22.401 7.501 26.743 1.00 95.44 88 VAL A N 1
ATOM 658 C CA . VAL A 1 88 ? -21.944 6.402 25.879 1.00 95.44 88 VAL A CA 1
ATOM 659 C C . VAL A 1 88 ? -22.899 5.226 26.025 1.00 95.44 88 VAL A C 1
ATOM 661 O O . VAL A 1 88 ? -23.154 4.759 27.131 1.00 95.44 88 VAL A O 1
ATOM 664 N N . GLU A 1 89 ? -23.393 4.729 24.900 1.00 96.38 89 GLU A N 1
ATOM 665 C CA . GLU A 1 89 ? -24.331 3.614 24.826 1.00 96.38 89 GLU A CA 1
ATOM 666 C C . GLU A 1 89 ? -23.819 2.593 23.806 1.00 96.38 89 GLU A C 1
ATOM 668 O O . GLU A 1 89 ? -23.327 2.946 22.731 1.00 96.38 89 GLU A O 1
ATOM 673 N N . VAL A 1 90 ? -23.926 1.317 24.157 1.00 96.19 90 VAL A N 1
ATOM 674 C CA . VAL A 1 90 ? -23.590 0.173 23.312 1.00 96.19 90 VAL A CA 1
ATOM 675 C C . VAL A 1 90 ? -24.801 -0.752 23.317 1.00 96.19 90 VAL A C 1
ATOM 677 O O . VAL A 1 90 ? -25.327 -1.048 24.390 1.00 96.19 90 VAL A O 1
ATOM 680 N N . ARG A 1 91 ? -25.262 -1.191 22.139 1.00 97.12 91 ARG A N 1
ATOM 681 C CA . ARG A 1 91 ? -26.469 -2.020 22.009 1.00 97.12 91 ARG A CA 1
ATOM 682 C C . ARG A 1 91 ? -26.279 -3.218 21.100 1.00 97.12 91 ARG A C 1
ATOM 684 O O . ARG A 1 91 ? -25.846 -3.056 19.960 1.00 97.12 91 ARG A O 1
ATOM 691 N N . GLY A 1 92 ? -26.638 -4.401 21.593 1.00 96.50 92 GLY A N 1
ATOM 692 C CA . GLY A 1 92 ? -26.652 -5.662 20.861 1.00 96.50 92 GLY A CA 1
ATOM 693 C C . GLY A 1 92 ? -25.331 -5.983 20.166 1.00 96.50 92 GLY A C 1
ATOM 694 O O . GLY A 1 92 ? -25.339 -6.628 19.116 1.00 96.50 92 GLY A O 1
ATOM 695 N N . VAL A 1 93 ? -24.198 -5.506 20.692 1.00 96.62 93 VAL A N 1
ATOM 696 C CA . VAL A 1 93 ? -22.930 -5.586 19.963 1.00 96.62 93 VAL A CA 1
ATOM 697 C C . VAL A 1 93 ? -22.457 -7.028 19.892 1.00 96.62 93 VAL A C 1
ATOM 699 O O . VAL A 1 93 ? -22.240 -7.686 20.911 1.00 96.62 93 VAL A O 1
ATOM 702 N N . ARG A 1 94 ? -22.270 -7.496 18.656 1.00 96.44 94 ARG A N 1
ATOM 703 C CA . ARG A 1 94 ? -21.593 -8.748 18.330 1.00 96.44 94 ARG A CA 1
ATOM 704 C C . ARG A 1 94 ? -20.279 -8.445 17.633 1.00 96.44 94 ARG A C 1
ATOM 706 O O . ARG A 1 94 ? -20.262 -7.687 16.665 1.00 96.44 94 ARG A O 1
ATOM 713 N N . PHE A 1 95 ? -19.186 -9.014 18.122 1.00 95.81 95 PHE A N 1
ATOM 714 C CA . PHE A 1 95 ? -17.855 -8.727 17.600 1.00 95.81 95 PHE A CA 1
ATOM 715 C C . PHE A 1 95 ? -16.968 -9.969 17.604 1.00 95.81 95 PHE A C 1
ATOM 717 O O . PHE A 1 95 ? -16.889 -10.685 18.601 1.00 95.81 95 PHE A O 1
ATOM 724 N N . ALA A 1 96 ? -16.256 -10.166 16.497 1.00 97.12 96 ALA A N 1
ATOM 725 C CA . ALA A 1 96 ? -15.186 -11.140 16.340 1.00 97.12 96 ALA A CA 1
ATOM 726 C C . ALA A 1 96 ? -13.991 -10.450 15.670 1.00 97.12 96 ALA A C 1
ATOM 728 O O . ALA A 1 96 ? -14.162 -9.583 14.804 1.00 97.12 96 ALA A O 1
ATOM 729 N N . TYR A 1 97 ? -12.771 -10.826 16.055 1.00 96.19 97 TYR A N 1
ATOM 730 C CA . TYR A 1 97 ? -11.581 -10.300 15.392 1.00 96.19 97 TYR A CA 1
ATOM 731 C C . TYR A 1 97 ? -11.471 -10.876 13.973 1.00 96.19 97 TYR A C 1
ATOM 733 O O . TYR A 1 97 ? -11.593 -12.087 13.811 1.00 96.19 97 TYR A O 1
ATOM 741 N N . PRO A 1 98 ? -11.124 -10.081 12.940 1.00 94.69 98 PRO A N 1
ATOM 742 C CA . PRO A 1 98 ? -11.031 -10.591 11.567 1.00 94.69 98 PRO A CA 1
ATOM 743 C C . PRO A 1 98 ? -10.038 -11.747 11.379 1.00 94.69 98 PRO A C 1
ATOM 745 O O . PRO A 1 98 ? -10.189 -12.547 10.464 1.00 94.69 98 PRO A O 1
ATOM 748 N N . ALA A 1 99 ? -9.009 -11.830 12.229 1.00 96.06 99 ALA A N 1
ATOM 749 C CA . ALA A 1 99 ? -8.022 -12.910 12.203 1.00 96.06 99 ALA A CA 1
ATOM 750 C C . ALA A 1 99 ? -8.541 -14.241 12.786 1.00 96.06 99 ALA A C 1
ATOM 752 O O . ALA A 1 99 ? -7.896 -15.267 12.592 1.00 96.06 99 ALA A O 1
ATOM 753 N N . ARG A 1 100 ? -9.657 -14.211 13.526 1.00 94.31 100 ARG A N 1
ATOM 754 C CA . ARG A 1 100 ? -10.348 -15.359 14.130 1.00 94.31 100 ARG A CA 1
ATOM 755 C C . ARG A 1 100 ? -11.854 -15.120 14.031 1.00 94.31 100 ARG A C 1
ATOM 757 O O . ARG A 1 100 ? -12.511 -14.827 15.025 1.00 94.31 100 ARG A O 1
ATOM 764 N N . ALA A 1 101 ? -12.378 -15.144 12.809 1.00 93.00 101 ALA A N 1
ATOM 765 C CA . ALA A 1 101 ? -13.757 -14.734 12.544 1.00 93.00 101 ALA A CA 1
ATOM 766 C C . ALA A 1 101 ? -14.792 -15.695 13.155 1.00 93.00 101 ALA A C 1
ATOM 768 O O . ALA A 1 101 ? -15.934 -15.309 13.391 1.00 93.00 101 ALA A O 1
ATOM 769 N N . GLU A 1 102 ? -14.372 -16.928 13.424 1.00 93.88 102 GLU A N 1
ATOM 770 C CA . GLU A 1 102 ? -15.181 -17.993 14.022 1.00 93.88 102 GLU A CA 1
ATOM 771 C C . GLU A 1 102 ? -15.310 -17.854 15.549 1.00 93.88 102 GLU A C 1
ATOM 773 O O . GLU A 1 102 ? -16.272 -18.357 16.129 1.00 93.88 102 GLU A O 1
ATOM 778 N N . ASP A 1 103 ? -14.389 -17.126 16.189 1.00 94.69 103 ASP A N 1
ATOM 779 C CA . ASP A 1 103 ? -14.373 -16.911 17.635 1.00 94.69 103 ASP A CA 1
ATOM 780 C C . ASP A 1 103 ? -15.078 -15.585 17.969 1.00 94.69 103 ASP A C 1
ATOM 782 O O . ASP A 1 103 ? -14.490 -14.498 17.924 1.00 94.69 103 ASP A O 1
ATOM 786 N N . VAL A 1 104 ? -16.368 -15.665 18.304 1.00 93.88 104 VAL A N 1
ATOM 787 C CA . VAL A 1 104 ? -17.156 -14.500 18.732 1.00 93.88 104 VAL A CA 1
ATOM 788 C C . VAL A 1 104 ? -16.735 -14.082 20.145 1.00 93.88 104 VAL A C 1
ATOM 790 O O . VAL A 1 104 ? -16.926 -14.827 21.101 1.00 93.88 104 VAL A O 1
ATOM 793 N N . VAL A 1 105 ? -16.174 -12.875 20.275 1.00 94.31 105 VAL A N 1
ATOM 794 C CA . VAL A 1 105 ? -15.660 -12.320 21.545 1.00 94.31 105 VAL A CA 1
ATOM 795 C C . VAL A 1 105 ? -16.747 -11.572 22.315 1.00 94.31 105 VAL A C 1
ATOM 797 O O . VAL A 1 105 ? -16.816 -11.657 23.538 1.00 94.31 105 VAL A O 1
ATOM 800 N N . LEU A 1 106 ? -17.605 -10.832 21.610 1.00 94.56 106 LEU A N 1
ATOM 801 C CA . LEU A 1 106 ? -18.798 -10.210 22.183 1.00 94.56 106 LEU A CA 1
ATOM 802 C C . LEU A 1 106 ? -20.019 -10.802 21.493 1.00 94.56 106 LEU A C 1
ATOM 804 O O . LEU A 1 106 ? -20.078 -10.773 20.265 1.00 94.56 106 LEU A O 1
ATOM 808 N N . ASP A 1 107 ? -20.986 -11.300 22.261 1.00 94.25 107 ASP A N 1
ATOM 809 C CA . ASP A 1 107 ? -22.235 -11.854 21.732 1.00 94.25 107 ASP A CA 1
ATOM 810 C C . ASP A 1 107 ? -23.458 -11.165 22.354 1.00 94.25 107 ASP A C 1
ATOM 812 O O . ASP A 1 107 ? -24.040 -11.642 23.324 1.00 94.25 107 ASP A O 1
ATOM 816 N N . GLY A 1 108 ? -23.835 -10.008 21.802 1.00 94.62 108 GLY A N 1
ATOM 817 C CA . GLY A 1 108 ? -25.033 -9.276 22.219 1.00 94.62 108 GLY A CA 1
ATOM 818 C C . GLY A 1 108 ? -24.821 -8.408 23.459 1.00 94.62 108 GLY A C 1
ATOM 819 O O . GLY A 1 108 ? -25.645 -8.430 24.366 1.00 94.62 108 GLY A O 1
ATOM 820 N N . LEU A 1 109 ? -23.721 -7.650 23.512 1.00 95.25 109 LEU A N 1
ATOM 821 C CA . LEU A 1 109 ? -23.429 -6.754 24.634 1.00 95.25 109 LEU A CA 1
ATOM 822 C C . LEU A 1 109 ? -24.288 -5.478 24.583 1.00 95.25 109 LEU A C 1
ATOM 824 O O . LEU A 1 109 ? -24.213 -4.720 23.612 1.00 95.25 109 LEU A O 1
ATOM 828 N N . ASP A 1 110 ? -25.012 -5.221 25.674 1.00 96.19 110 ASP A N 1
ATOM 829 C CA . ASP A 1 110 ? -25.708 -3.966 25.969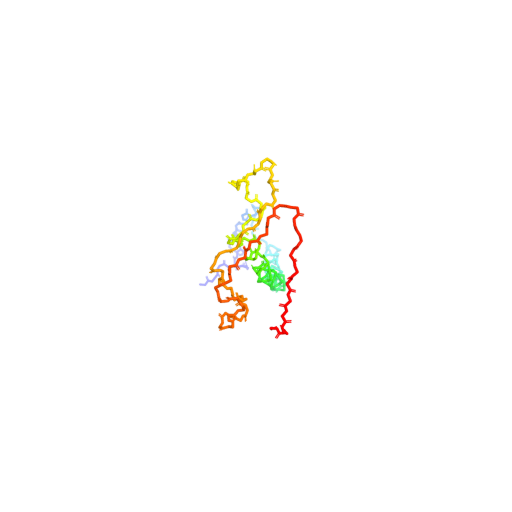 1.00 96.19 110 ASP A CA 1
ATOM 830 C C . ASP A 1 110 ? -25.045 -3.258 27.160 1.00 96.19 110 ASP A C 1
ATOM 832 O O . ASP A 1 110 ? -24.794 -3.879 28.196 1.00 96.19 110 ASP A O 1
ATOM 836 N N . LEU A 1 111 ? -24.753 -1.960 27.033 1.00 95.69 111 LEU A N 1
ATOM 837 C CA . LEU A 1 111 ? -24.058 -1.186 28.063 1.00 95.69 111 LEU A CA 1
ATOM 838 C C . LEU A 1 111 ? -24.403 0.304 27.988 1.00 95.69 111 LEU A C 1
ATOM 840 O O . LEU A 1 111 ? -24.440 0.887 26.909 1.00 95.69 111 LEU A O 1
ATOM 844 N N . ASP A 1 112 ? -24.594 0.917 29.156 1.00 96.81 112 ASP A N 1
ATOM 845 C CA . ASP A 1 112 ? -24.887 2.342 29.322 1.00 96.81 112 ASP A CA 1
ATOM 846 C C . ASP A 1 112 ? -23.892 2.993 30.278 1.00 96.81 112 ASP A C 1
ATOM 848 O O . ASP A 1 112 ? -23.744 2.568 31.427 1.00 96.81 112 ASP A O 1
ATOM 852 N N . VAL A 1 113 ? -23.249 4.069 29.830 1.00 96.44 113 VAL A N 1
ATOM 853 C CA . VAL A 1 113 ? -22.381 4.915 30.655 1.00 96.44 113 VAL A CA 1
ATOM 854 C C . VAL A 1 113 ? -22.867 6.357 30.566 1.00 96.44 113 VAL A C 1
ATOM 856 O O . VAL A 1 113 ? -22.570 7.055 29.595 1.00 96.44 113 VAL A O 1
ATOM 859 N N . PRO A 1 114 ? -23.603 6.832 31.582 1.00 96.06 114 PRO A N 1
ATOM 860 C CA . PRO A 1 114 ? -24.011 8.226 31.652 1.00 96.06 114 PRO A CA 1
ATOM 861 C C . PRO A 1 114 ? -22.810 9.169 31.766 1.00 96.06 114 PRO A C 1
ATOM 863 O O . PRO A 1 114 ? -21.796 8.839 32.392 1.00 96.06 114 PRO A O 1
ATOM 866 N N . ALA A 1 115 ? -22.962 10.383 31.246 1.00 96.19 115 ALA A N 1
ATOM 867 C CA . ALA A 1 115 ? -21.953 11.429 31.334 1.00 96.19 115 ALA A CA 1
ATOM 868 C C . ALA A 1 115 ? -21.460 11.662 32.777 1.00 96.19 115 ALA A C 1
ATOM 870 O O . ALA A 1 115 ? -22.245 11.767 33.725 1.00 96.19 115 ALA A O 1
ATOM 871 N N . GLY A 1 116 ? -20.139 11.771 32.946 1.00 95.06 116 GLY A N 1
ATOM 872 C CA . GLY A 1 116 ? -19.500 12.022 34.244 1.00 95.06 116 GLY A CA 1
ATOM 873 C C . GLY A 1 116 ? -19.458 10.816 35.188 1.00 95.06 116 GLY A C 1
ATOM 874 O O . GLY A 1 116 ? -19.068 10.965 36.347 1.00 95.06 116 GLY A O 1
ATOM 875 N N . ARG A 1 117 ? -19.854 9.624 34.726 1.00 95.38 117 ARG A N 1
ATOM 876 C CA . ARG A 1 117 ? -19.704 8.370 35.472 1.00 95.38 117 ARG A CA 1
ATOM 877 C C . ARG A 1 117 ? -18.510 7.567 34.971 1.00 95.38 117 ARG A C 1
ATOM 879 O O . ARG A 1 117 ? -18.113 7.657 33.814 1.00 95.38 117 ARG A O 1
ATOM 886 N N . THR A 1 118 ? -17.980 6.743 35.867 1.00 93.94 118 THR A N 1
ATOM 887 C CA . THR A 1 118 ? -16.952 5.749 35.558 1.00 93.94 118 THR A CA 1
ATOM 888 C C . THR A 1 118 ? -17.581 4.368 35.646 1.00 93.94 118 THR A C 1
ATOM 890 O O . THR A 1 118 ? -18.180 4.031 36.667 1.00 93.94 118 THR A O 1
ATOM 893 N N . LEU A 1 119 ? -17.425 3.571 34.593 1.00 93.69 119 LEU A N 1
ATOM 894 C CA . LEU A 1 119 ? -17.784 2.158 34.578 1.00 93.69 119 LEU A CA 1
ATOM 895 C C . LEU A 1 119 ? -16.506 1.317 34.672 1.00 93.69 119 LEU A C 1
ATOM 897 O O . LEU A 1 119 ? -15.529 1.600 33.981 1.00 93.69 119 LEU A O 1
ATOM 901 N N . ALA A 1 120 ? -16.523 0.276 35.500 1.00 94.06 120 ALA A N 1
ATOM 902 C CA . ALA A 1 120 ? -15.472 -0.734 35.533 1.00 94.06 120 ALA A CA 1
ATOM 903 C C . ALA A 1 120 ? -15.964 -2.010 34.841 1.00 94.06 120 ALA A C 1
ATOM 905 O O . ALA A 1 120 ? -17.015 -2.542 35.197 1.00 94.06 120 ALA A O 1
ATOM 906 N N . LEU A 1 121 ? -15.193 -2.502 33.870 1.00 91.75 121 LEU A N 1
ATOM 907 C CA . LEU A 1 121 ? -15.422 -3.798 33.236 1.00 91.75 121 LEU A CA 1
ATOM 908 C C . LEU A 1 121 ? -14.615 -4.859 33.983 1.00 91.75 121 LEU A C 1
ATOM 910 O O . LEU A 1 121 ? -13.390 -4.768 34.065 1.00 91.75 121 LEU A O 1
ATOM 914 N N . VAL A 1 122 ? -15.308 -5.849 34.539 1.00 93.44 122 VAL A N 1
ATOM 915 C CA . VAL A 1 122 ? -14.704 -6.984 35.244 1.00 93.44 122 VAL A CA 1
ATOM 916 C C . VAL A 1 122 ? -15.208 -8.288 34.643 1.00 93.44 122 VAL A C 1
ATOM 918 O O . VAL A 1 122 ? -16.376 -8.403 34.281 1.00 93.44 122 VAL A O 1
ATOM 921 N N . GLY A 1 123 ? -14.323 -9.273 34.537 1.00 89.12 123 GLY A N 1
ATOM 922 C CA . GLY A 1 123 ? -14.637 -10.571 33.958 1.00 89.12 123 GLY A CA 1
ATOM 923 C C . GLY A 1 123 ? -13.474 -11.541 34.108 1.00 89.12 123 GLY A C 1
ATOM 924 O O . GLY A 1 123 ? -12.355 -11.145 34.443 1.00 89.12 123 GLY A O 1
ATOM 925 N N . SER A 1 124 ? -13.746 -12.822 33.876 1.00 87.44 124 SER A N 1
ATOM 926 C CA . SER A 1 124 ? -12.693 -13.810 33.662 1.00 87.44 124 SER A CA 1
ATOM 927 C C . SER A 1 124 ? -11.921 -13.492 32.380 1.00 87.44 124 SER A C 1
ATOM 929 O O . SER A 1 124 ? -12.422 -12.786 31.508 1.00 87.44 124 SER A O 1
ATOM 931 N N . SER A 1 125 ? -10.712 -14.041 32.251 1.00 82.25 125 SER A N 1
ATOM 932 C CA . SER A 1 125 ? -9.990 -14.030 30.975 1.00 82.25 125 SER A CA 1
ATOM 933 C C . SER A 1 125 ? -10.896 -14.584 29.872 1.00 82.25 125 SER A C 1
ATOM 935 O O . SER A 1 125 ? -11.422 -15.688 30.029 1.00 82.25 125 SER A O 1
ATOM 937 N N . GLY A 1 126 ? -11.075 -13.804 28.805 1.00 65.75 126 GLY A N 1
ATOM 938 C CA . GLY A 1 126 ? -11.726 -14.196 27.553 1.00 65.75 126 GLY A CA 1
ATOM 939 C C . GLY A 1 126 ? -10.702 -14.400 26.451 1.00 65.75 126 GLY A C 1
ATOM 940 O O . GLY A 1 126 ? -9.659 -13.706 26.497 1.00 65.75 126 GLY A O 1
#

Mean predicted aligned error: 9.96 Å

Organism: NCBI:txid233186

Secondary structure (DSSP, 8-state):
----THHHHHTTPBPTTTSSB--HHHHHHHHHHHHHHHHHHHHTHHHHHHHHHHHHHHHHHHHHHHPPPSS-TT-TTS---SS----EEEEEEEEE-GGGTTSEEEEEEEEEE-TT-------S--